Protein AF-A0A4Z2E949-F1 (afdb_monomer)

Sequence (104 aa):
MALGSKDFLRLSDEHDSDRSRPLNVLFCPVYIGAIVPLGAAEKDGRLRAGDELLCIDGVPVKGKSHKQVLELMTNAARNGQVMLTVRRKLTHSDPFRVSYFTKK

Secondary structure (DSSP, 8-state):
-----TTSEEEEE-----TTS-GGG-SPPEEEEEEPTTSHHHHH----TTPEEEEETTEE-TT--HHHHHHHHHHHHHTTEEEEEEE---SSS---EEEEEE--

Structure (mmCIF, N/CA/C/O backbone):
data_AF-A0A4Z2E949-F1
#
_entry.id   AF-A0A4Z2E949-F1
#
loop_
_atom_site.group_PDB
_atom_site.id
_atom_site.type_symbol
_atom_site.label_atom_id
_atom_site.label_alt_id
_atom_site.label_comp_id
_atom_site.label_asym_id
_atom_site.label_entity_id
_atom_site.label_seq_id
_atom_site.pdbx_PDB_ins_code
_atom_site.Cartn_x
_atom_site.Cartn_y
_atom_site.Cartn_z
_atom_site.occupancy
_atom_site.B_iso_or_equiv
_atom_site.auth_seq_id
_atom_site.auth_comp_id
_atom_site.auth_asym_id
_atom_site.auth_atom_id
_atom_site.pdbx_PDB_model_num
ATOM 1 N N . MET A 1 1 ? -5.057 12.838 -9.347 1.00 37.84 1 MET A N 1
ATOM 2 C CA . MET A 1 1 ? -3.963 11.851 -9.207 1.00 37.84 1 MET A CA 1
ATOM 3 C C . MET A 1 1 ? -3.084 12.282 -8.044 1.00 37.84 1 MET A C 1
ATOM 5 O O . MET A 1 1 ? -2.227 13.138 -8.220 1.00 37.84 1 MET A O 1
ATOM 9 N N . ALA A 1 2 ? -3.369 11.805 -6.834 1.00 33.41 2 ALA A N 1
ATOM 10 C CA . ALA A 1 2 ? -2.617 12.212 -5.652 1.00 33.41 2 ALA A CA 1
ATOM 11 C C . ALA A 1 2 ? -1.329 11.380 -5.540 1.00 33.41 2 ALA A C 1
ATOM 13 O O . ALA A 1 2 ? -1.346 10.157 -5.428 1.00 33.41 2 ALA A O 1
ATOM 14 N N . LEU A 1 3 ? -0.194 12.072 -5.640 1.00 39.19 3 LEU A N 1
ATOM 15 C CA . LEU A 1 3 ? 1.155 11.531 -5.506 1.00 39.19 3 LEU A CA 1
ATOM 16 C C . LEU A 1 3 ? 1.507 11.429 -4.018 1.00 39.19 3 LEU A C 1
ATOM 18 O O . LEU A 1 3 ? 2.213 12.277 -3.479 1.00 39.19 3 LEU A O 1
ATOM 22 N N . GLY A 1 4 ? 0.978 10.423 -3.332 1.00 40.62 4 GLY A N 1
ATOM 23 C CA . GLY A 1 4 ? 1.353 10.142 -1.951 1.00 40.62 4 GLY A CA 1
ATOM 24 C C . GLY A 1 4 ? 2.523 9.173 -1.857 1.00 40.62 4 GLY A C 1
ATOM 25 O O . GLY A 1 4 ? 2.393 8.033 -2.283 1.00 40.62 4 GLY A O 1
ATOM 26 N N . SER A 1 5 ? 3.647 9.659 -1.323 1.00 43.66 5 SER A N 1
ATOM 27 C CA . SER A 1 5 ? 4.873 8.936 -0.942 1.00 43.66 5 SER A CA 1
ATOM 28 C C . SER A 1 5 ? 5.291 7.768 -1.846 1.00 43.66 5 SER A C 1
ATOM 30 O O . SER A 1 5 ? 5.040 6.596 -1.565 1.00 43.66 5 SER A O 1
ATOM 32 N N . LYS A 1 6 ? 6.023 8.146 -2.909 1.00 49.81 6 LYS A N 1
ATOM 33 C CA . LYS A 1 6 ? 7.133 7.388 -3.520 1.00 49.81 6 LYS A CA 1
ATOM 34 C C . LYS A 1 6 ? 7.775 6.511 -2.442 1.00 49.81 6 LYS A C 1
ATOM 36 O O . LYS A 1 6 ? 8.241 7.046 -1.452 1.00 49.81 6 LYS A O 1
ATOM 41 N N . ASP A 1 7 ? 7.604 5.201 -2.480 1.00 58.88 7 ASP A N 1
ATOM 42 C CA . ASP A 1 7 ? 8.752 4.341 -2.772 1.00 58.88 7 ASP A CA 1
ATOM 43 C C . ASP A 1 7 ? 8.322 3.019 -3.437 1.00 58.88 7 ASP A C 1
ATOM 45 O O . ASP A 1 7 ? 9.150 2.383 -4.082 1.00 58.88 7 ASP A O 1
ATOM 49 N N . PHE A 1 8 ? 7.045 2.598 -3.347 1.00 64.44 8 PHE A N 1
ATOM 50 C CA . PHE A 1 8 ? 6.669 1.218 -3.720 1.00 64.44 8 PHE A CA 1
ATOM 51 C C . PHE A 1 8 ? 5.366 1.024 -4.516 1.00 64.44 8 PHE A C 1
ATOM 53 O O . PHE A 1 8 ? 5.319 0.111 -5.339 1.00 64.44 8 PHE A O 1
ATOM 60 N N . LEU A 1 9 ? 4.330 1.856 -4.344 1.00 67.12 9 LEU A N 1
ATOM 61 C CA . LEU A 1 9 ? 3.038 1.706 -5.041 1.00 67.12 9 LEU A CA 1
ATOM 62 C C . LEU A 1 9 ? 2.432 3.069 -5.400 1.00 67.12 9 LEU A C 1
ATOM 64 O O . LEU A 1 9 ? 2.603 4.039 -4.665 1.00 67.12 9 LEU A O 1
ATOM 68 N N . ARG A 1 10 ? 1.672 3.138 -6.498 1.00 69.75 10 ARG A N 1
ATOM 69 C CA . ARG A 1 10 ? 0.754 4.253 -6.785 1.00 69.75 10 ARG A CA 1
ATOM 70 C C . ARG A 1 10 ? -0.675 3.812 -6.513 1.00 69.75 10 ARG A C 1
ATOM 72 O O . ARG A 1 10 ? -1.084 2.786 -7.045 1.00 69.75 10 ARG A O 1
ATOM 79 N N . LEU A 1 11 ? -1.424 4.592 -5.734 1.00 76.19 11 LEU A N 1
ATOM 80 C CA . LEU A 1 11 ? -2.843 4.347 -5.467 1.00 76.19 11 LEU A CA 1
ATOM 81 C C . LEU A 1 11 ? -3.732 5.183 -6.397 1.00 76.19 11 LEU A C 1
ATOM 83 O O . LEU A 1 11 ? -3.349 6.264 -6.841 1.00 76.19 11 LEU A O 1
ATOM 87 N N . SER A 1 12 ? -4.909 4.669 -6.728 1.00 66.06 12 SER A N 1
ATOM 88 C CA . SER A 1 12 ? -5.921 5.326 -7.560 1.00 66.06 12 SER A CA 1
ATOM 89 C C . SER A 1 12 ? -7.291 5.154 -6.915 1.00 66.06 12 SER A C 1
ATOM 91 O O . SER A 1 12 ? -7.611 4.064 -6.451 1.00 66.06 12 SER A O 1
ATOM 93 N N . ASP A 1 13 ? -8.080 6.224 -6.871 1.00 65.31 13 ASP A N 1
ATOM 94 C CA . ASP A 1 13 ? -9.475 6.169 -6.428 1.00 65.31 13 ASP A CA 1
ATOM 95 C C . ASP A 1 13 ? -10.371 5.922 -7.647 1.00 65.31 13 ASP A C 1
ATOM 97 O O . ASP A 1 13 ? -10.221 6.611 -8.662 1.00 65.31 13 ASP A O 1
ATOM 101 N N . GLU A 1 14 ? -11.316 4.982 -7.560 1.00 60.22 14 GLU A N 1
ATOM 102 C CA . GLU A 1 14 ? -12.412 4.935 -8.533 1.00 60.22 14 GLU A CA 1
ATOM 103 C C . GLU A 1 14 ? -13.510 5.924 -8.138 1.00 60.22 14 GLU A C 1
ATOM 105 O O . GLU A 1 14 ? -13.965 5.964 -6.993 1.00 60.22 14 GLU A O 1
ATOM 110 N N . HIS A 1 15 ? -13.947 6.727 -9.109 1.00 53.69 15 HIS A N 1
ATOM 111 C CA . HIS A 1 15 ? -15.115 7.584 -8.956 1.00 53.69 15 HIS A CA 1
ATOM 112 C C . HIS A 1 15 ? -16.362 6.725 -9.190 1.00 53.69 15 HIS A C 1
ATOM 114 O O . HIS A 1 15 ? -16.809 6.553 -10.326 1.00 53.69 15 HIS A O 1
ATOM 120 N N . ASP A 1 16 ? -16.884 6.128 -8.118 1.00 53.44 16 ASP A N 1
ATOM 121 C CA . ASP A 1 16 ? -18.096 5.312 -8.170 1.00 53.44 16 ASP A CA 1
ATOM 122 C C . ASP A 1 16 ? -19.293 6.214 -8.526 1.00 53.44 16 ASP A C 1
ATOM 124 O O . ASP A 1 16 ? -19.840 6.939 -7.697 1.00 53.44 16 ASP A O 1
ATOM 128 N N . SER A 1 17 ? -19.630 6.243 -9.816 1.00 55.50 17 SER A N 1
ATOM 129 C CA . SER A 1 17 ? -20.750 7.020 -10.362 1.00 55.50 17 SER A CA 1
ATOM 130 C C . SER A 1 17 ? -22.082 6.267 -10.250 1.00 55.50 17 SER A C 1
ATOM 132 O O . SER A 1 17 ? -23.118 6.770 -10.692 1.00 55.50 17 SER A O 1
ATOM 134 N N . ASP A 1 18 ? -22.076 5.061 -9.673 1.00 59.25 18 ASP A N 1
ATOM 135 C CA . ASP A 1 18 ? -23.244 4.198 -9.584 1.00 59.25 18 ASP A CA 1
ATOM 136 C C . ASP A 1 18 ? -24.117 4.580 -8.377 1.00 59.25 18 ASP A C 1
ATOM 138 O O . ASP A 1 18 ? -24.023 4.031 -7.276 1.00 59.25 18 ASP A O 1
ATOM 142 N N . ARG A 1 19 ? -25.023 5.540 -8.607 1.00 59.84 19 ARG A N 1
ATOM 143 C CA . ARG A 1 19 ? -26.031 5.998 -7.631 1.00 59.84 19 ARG A CA 1
ATOM 144 C C . ARG A 1 19 ? -26.977 4.897 -7.136 1.00 59.84 19 ARG A C 1
ATOM 146 O O . ARG A 1 19 ? -27.741 5.161 -6.212 1.00 59.84 19 ARG A O 1
ATOM 153 N N . SER A 1 20 ? -26.967 3.703 -7.733 1.00 64.38 20 SER A N 1
ATOM 154 C CA . SER A 1 20 ? -27.799 2.583 -7.282 1.00 64.38 20 SER A CA 1
ATOM 155 C C . SER A 1 20 ? -27.228 1.854 -6.057 1.00 64.38 20 SER A C 1
ATOM 157 O O . SER A 1 20 ? -27.936 1.074 -5.416 1.00 64.38 20 SER A O 1
ATOM 159 N N . ARG A 1 21 ? -25.966 2.121 -5.684 1.00 61.25 21 ARG A N 1
ATOM 160 C CA . ARG A 1 21 ? -25.335 1.491 -4.521 1.00 61.25 21 ARG A CA 1
ATOM 161 C C . ARG A 1 21 ? -25.913 2.032 -3.212 1.00 61.25 21 ARG A C 1
ATOM 163 O O . ARG A 1 21 ? -26.059 3.244 -3.053 1.00 61.25 21 ARG A O 1
ATOM 170 N N . PRO A 1 22 ? -26.230 1.157 -2.243 1.00 60.78 22 PRO A N 1
ATOM 171 C CA . PRO A 1 22 ? -26.812 1.592 -0.982 1.00 60.78 22 PRO A CA 1
ATOM 172 C C . PRO A 1 22 ? -25.834 2.509 -0.226 1.00 60.78 22 PRO A C 1
ATOM 174 O O . PRO A 1 22 ? -24.619 2.334 -0.299 1.00 60.78 22 PRO A O 1
ATOM 177 N N . LEU A 1 23 ? -26.363 3.503 0.503 1.00 57.78 23 LEU A N 1
ATOM 178 C CA . LEU A 1 23 ? -25.596 4.585 1.158 1.00 57.78 23 LEU A CA 1
ATOM 179 C C . LEU A 1 23 ? -24.456 4.083 2.073 1.00 57.78 23 LEU A C 1
ATOM 181 O O . LEU A 1 23 ? -23.467 4.777 2.292 1.00 57.78 23 LEU A O 1
ATOM 185 N N . ASN A 1 24 ? -24.562 2.852 2.575 1.00 52.97 24 ASN A N 1
ATOM 186 C CA . ASN A 1 24 ? -23.545 2.160 3.373 1.00 52.97 24 ASN A CA 1
ATOM 187 C C . ASN A 1 24 ? -22.341 1.622 2.555 1.00 52.97 24 ASN A C 1
ATOM 189 O O . ASN A 1 24 ? -21.398 1.066 3.133 1.00 52.97 24 ASN A O 1
ATOM 193 N N . VAL A 1 25 ? -22.353 1.784 1.228 1.00 55.44 25 VAL A N 1
ATOM 194 C CA . VAL A 1 25 ? -21.317 1.349 0.271 1.00 55.44 25 VAL A CA 1
ATOM 195 C C . VAL A 1 25 ? -20.651 2.538 -0.446 1.00 55.44 25 VAL A C 1
ATOM 197 O O . VAL A 1 25 ? -19.724 2.324 -1.213 1.00 55.44 25 VAL A O 1
ATOM 200 N N . LEU A 1 26 ? -21.009 3.791 -0.130 1.00 59.09 26 LEU A N 1
ATOM 201 C CA . LEU A 1 26 ? -20.474 5.023 -0.756 1.00 59.09 26 LEU A CA 1
ATOM 202 C C . LEU A 1 26 ? -18.963 5.281 -0.585 1.00 59.09 26 LEU A C 1
ATOM 204 O O . LEU A 1 26 ? -18.459 6.338 -0.960 1.00 59.09 26 LEU A O 1
ATOM 208 N N . PHE A 1 27 ? -18.220 4.358 0.013 1.00 67.56 27 PHE A N 1
ATOM 209 C CA . PHE A 1 27 ? -16.783 4.519 0.150 1.00 67.56 27 PHE A CA 1
ATOM 210 C C . PHE A 1 27 ? -16.112 4.176 -1.172 1.00 67.56 27 PHE A C 1
ATOM 212 O O . PHE A 1 27 ? -16.149 3.019 -1.593 1.00 67.56 27 PHE A O 1
ATOM 219 N N . CYS A 1 28 ? -15.482 5.174 -1.793 1.00 69.94 28 CYS A N 1
ATOM 220 C CA . CYS A 1 28 ? -14.704 4.977 -3.007 1.00 69.94 28 CYS A CA 1
ATOM 221 C C . CYS A 1 28 ? -13.624 3.913 -2.750 1.00 69.94 28 CYS A C 1
ATOM 223 O O . CYS A 1 28 ? -12.803 4.086 -1.841 1.00 69.94 28 CYS A O 1
ATOM 225 N N . PRO A 1 29 ? -13.633 2.795 -3.492 1.00 79.06 29 PRO A N 1
ATOM 226 C CA . PRO A 1 29 ? -12.590 1.795 -3.375 1.00 79.06 29 PRO A CA 1
ATOM 227 C C . PRO A 1 29 ? -11.244 2.371 -3.825 1.00 79.06 29 PRO A C 1
ATOM 229 O O . PRO A 1 29 ? -11.161 3.173 -4.759 1.00 79.06 29 PRO A O 1
ATOM 232 N N . VAL A 1 30 ? -10.185 1.942 -3.139 1.00 84.38 30 VAL A N 1
ATOM 233 C CA . VAL A 1 30 ? -8.807 2.336 -3.432 1.00 84.38 30 VAL A CA 1
ATOM 234 C C . VAL A 1 30 ? -8.129 1.191 -4.165 1.00 84.38 30 VAL A C 1
ATOM 236 O O . VAL A 1 30 ? -8.144 0.056 -3.695 1.00 84.38 30 VAL A O 1
ATOM 239 N N . TYR A 1 31 ? -7.498 1.486 -5.293 1.00 85.12 31 TYR A N 1
ATOM 240 C CA . TYR A 1 31 ? -6.819 0.505 -6.132 1.00 85.12 31 TYR A CA 1
ATOM 241 C C . TYR A 1 31 ? -5.327 0.778 -6.225 1.00 85.12 31 TYR A C 1
ATOM 243 O O . TYR A 1 31 ? -4.876 1.921 -6.152 1.00 85.12 31 TYR A O 1
ATOM 251 N N . ILE A 1 32 ? -4.553 -0.275 -6.460 1.00 85.81 32 ILE A N 1
ATOM 252 C CA . ILE A 1 32 ? -3.171 -0.158 -6.908 1.00 85.81 32 ILE A CA 1
ATOM 253 C C . ILE A 1 32 ? -3.195 0.256 -8.381 1.00 85.81 32 ILE A C 1
ATOM 255 O O . ILE A 1 32 ? -3.526 -0.537 -9.254 1.00 85.81 32 ILE A O 1
ATOM 259 N N . GLY A 1 33 ? -2.832 1.500 -8.672 1.00 82.50 33 GLY A N 1
ATOM 260 C CA . GLY A 1 33 ? -2.701 2.008 -10.036 1.00 82.50 33 GLY A CA 1
ATOM 261 C C . GLY A 1 33 ? -1.422 1.532 -10.726 1.00 82.50 33 GLY A C 1
ATOM 262 O O . GLY A 1 33 ? -1.442 1.217 -11.911 1.00 82.50 33 GLY A O 1
ATOM 263 N N . ALA A 1 34 ? -0.302 1.453 -9.999 1.00 80.19 34 ALA A N 1
ATOM 264 C CA . ALA A 1 34 ? 0.964 0.957 -10.543 1.00 80.19 34 ALA A CA 1
ATOM 265 C C . ALA A 1 34 ? 1.904 0.423 -9.455 1.00 80.19 34 ALA A C 1
ATOM 267 O O . ALA A 1 34 ? 1.892 0.906 -8.319 1.00 80.19 34 ALA A O 1
ATOM 268 N N . ILE A 1 35 ? 2.762 -0.522 -9.843 1.00 84.06 35 ILE A N 1
ATOM 269 C CA . ILE A 1 35 ? 3.910 -0.969 -9.048 1.00 84.06 35 ILE A CA 1
ATOM 270 C C . ILE A 1 35 ? 5.115 -0.088 -9.392 1.00 84.06 35 ILE A C 1
ATOM 272 O O . ILE A 1 35 ? 5.335 0.233 -10.560 1.00 84.06 35 ILE A O 1
ATOM 276 N N . VAL A 1 36 ? 5.874 0.344 -8.382 1.00 83.25 36 VAL A N 1
ATOM 277 C CA . VAL A 1 36 ? 7.085 1.149 -8.597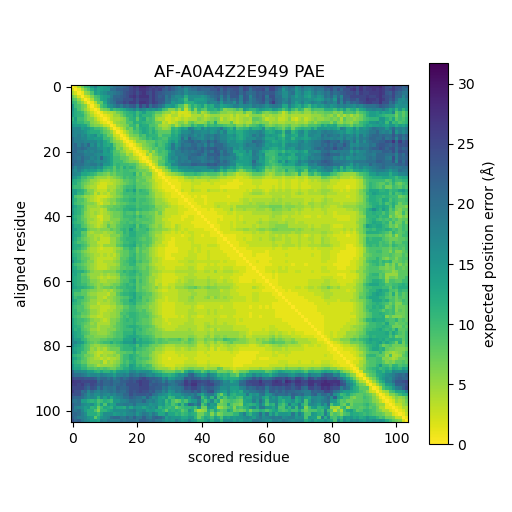 1.00 83.25 36 VAL A CA 1
ATOM 278 C C . VAL A 1 36 ? 8.258 0.236 -8.991 1.00 83.25 36 VAL A C 1
ATOM 280 O O . VAL A 1 36 ? 8.539 -0.709 -8.246 1.00 83.25 36 VAL A O 1
ATOM 283 N N . PRO A 1 37 ? 8.971 0.528 -10.098 1.00 80.44 37 PRO A N 1
ATOM 284 C CA . PRO A 1 37 ? 10.145 -0.237 -10.510 1.00 80.44 37 PRO A CA 1
ATOM 285 C C . PRO A 1 37 ? 11.245 -0.238 -9.452 1.00 80.44 37 PRO A C 1
ATOM 287 O O . PRO A 1 37 ? 11.496 0.778 -8.802 1.00 80.44 37 PRO A O 1
ATOM 290 N N . LEU A 1 38 ? 11.916 -1.376 -9.295 1.00 83.00 38 LEU A N 1
ATOM 291 C CA . LEU A 1 38 ? 12.959 -1.661 -8.303 1.00 83.00 38 LEU A CA 1
ATOM 292 C C . LEU A 1 38 ? 12.501 -1.514 -6.839 1.00 83.00 38 LEU A C 1
ATOM 294 O O . LEU A 1 38 ? 13.315 -1.592 -5.905 1.00 83.00 38 LEU A O 1
ATOM 298 N N . GLY A 1 39 ? 11.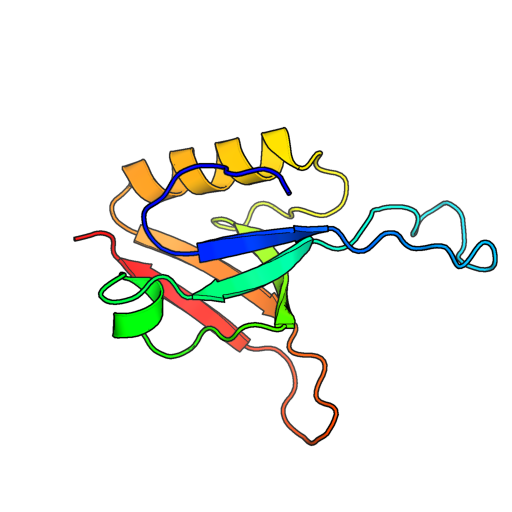194 -1.353 -6.630 1.00 80.12 39 GLY A N 1
ATOM 299 C CA . GLY A 1 39 ? 10.560 -1.219 -5.332 1.00 80.12 39 GLY A CA 1
ATOM 300 C C . GLY A 1 39 ? 10.373 -2.551 -4.593 1.00 80.12 39 GLY A C 1
ATOM 301 O O . GLY A 1 39 ? 10.396 -3.625 -5.180 1.00 80.12 39 GLY A O 1
ATOM 302 N N . ALA A 1 40 ? 10.142 -2.489 -3.283 1.00 81.94 40 ALA A N 1
ATOM 303 C CA . ALA A 1 40 ? 9.751 -3.585 -2.402 1.00 81.94 40 ALA A CA 1
ATOM 304 C C . ALA A 1 40 ? 8.561 -4.392 -2.934 1.00 81.94 40 ALA A C 1
ATOM 306 O O . ALA A 1 40 ? 8.608 -5.615 -2.924 1.00 81.94 40 ALA A O 1
ATOM 307 N N . ALA A 1 41 ? 7.522 -3.719 -3.439 1.00 84.00 41 ALA A N 1
ATOM 308 C CA . ALA A 1 41 ? 6.356 -4.393 -4.005 1.00 84.00 41 ALA A CA 1
ATOM 309 C C . ALA A 1 41 ? 6.682 -5.154 -5.304 1.00 84.00 41 ALA A C 1
ATOM 311 O O . ALA A 1 41 ? 6.160 -6.245 -5.511 1.00 84.00 41 ALA A O 1
ATOM 312 N N . GLU A 1 42 ? 7.564 -4.613 -6.156 1.00 84.81 42 GLU A N 1
ATOM 313 C CA . GLU A 1 42 ? 8.040 -5.310 -7.361 1.00 84.81 42 GLU A CA 1
ATOM 314 C C . GLU A 1 42 ? 8.919 -6.511 -6.995 1.00 84.81 42 GLU A C 1
ATOM 316 O O . GLU A 1 42 ? 8.722 -7.599 -7.525 1.00 84.81 42 GLU A O 1
ATOM 321 N N . LYS A 1 43 ? 9.841 -6.330 -6.040 1.00 84.50 43 LYS A N 1
ATOM 322 C CA . LYS A 1 43 ? 10.721 -7.391 -5.526 1.00 84.50 43 LYS A CA 1
ATOM 323 C C . LYS A 1 43 ? 9.946 -8.539 -4.879 1.00 84.50 43 LYS A C 1
ATOM 325 O O . LYS A 1 43 ? 10.364 -9.684 -5.001 1.00 84.50 43 LYS A O 1
ATOM 330 N N . ASP A 1 44 ? 8.844 -8.238 -4.194 1.00 85.69 44 ASP A N 1
ATOM 331 C CA . ASP A 1 44 ? 7.936 -9.249 -3.643 1.00 85.69 44 ASP A CA 1
ATOM 332 C C . ASP A 1 44 ? 7.090 -9.930 -4.738 1.00 85.69 44 ASP A C 1
ATOM 334 O O . ASP A 1 44 ? 6.782 -11.116 -4.648 1.00 85.69 44 ASP A O 1
ATOM 338 N N . GLY A 1 45 ? 6.715 -9.194 -5.790 1.00 85.00 45 GLY A N 1
ATOM 339 C CA . GLY A 1 45 ? 6.097 -9.730 -7.009 1.00 85.00 45 GLY A CA 1
ATOM 340 C C . GLY A 1 45 ? 4.645 -10.212 -6.874 1.00 85.00 45 GLY A C 1
ATOM 341 O O . GLY A 1 45 ? 4.039 -10.634 -7.862 1.00 85.00 45 GLY A O 1
ATOM 342 N N . ARG A 1 46 ? 4.045 -10.163 -5.676 1.00 86.75 46 ARG A N 1
ATOM 343 C CA . ARG A 1 46 ? 2.667 -10.642 -5.449 1.00 86.75 46 ARG A CA 1
ATOM 344 C C . ARG A 1 46 ? 1.598 -9.618 -5.820 1.00 86.75 46 ARG A C 1
ATOM 346 O O . ARG A 1 46 ? 0.510 -10.004 -6.268 1.00 86.75 46 ARG A O 1
ATOM 353 N N . LEU A 1 47 ? 1.902 -8.334 -5.634 1.00 87.50 47 LEU A N 1
ATOM 354 C CA . LEU A 1 47 ? 1.003 -7.218 -5.926 1.00 87.50 47 LEU A CA 1
ATOM 355 C C . LEU A 1 47 ? 0.968 -6.892 -7.415 1.00 87.50 47 LEU A C 1
ATOM 357 O O . LEU A 1 47 ? 1.977 -6.990 -8.112 1.00 87.50 47 LEU A O 1
ATOM 361 N N . ARG A 1 48 ? -0.202 -6.478 -7.899 1.00 85.69 48 ARG A N 1
ATOM 362 C CA . ARG A 1 48 ? -0.410 -6.084 -9.294 1.00 85.69 48 ARG A CA 1
ATOM 363 C C . ARG A 1 48 ? -1.223 -4.800 -9.379 1.00 85.69 48 ARG A C 1
ATOM 365 O O . ARG A 1 48 ? -2.025 -4.496 -8.499 1.00 85.69 48 ARG A O 1
ATOM 372 N N . ALA A 1 49 ? -1.031 -4.063 -10.470 1.00 84.12 49 ALA A N 1
ATOM 373 C CA . ALA A 1 49 ? -1.955 -2.996 -10.828 1.00 84.12 49 ALA A CA 1
ATOM 374 C C . ALA A 1 49 ? -3.374 -3.572 -11.008 1.00 84.12 49 ALA A C 1
ATOM 376 O O . ALA A 1 49 ? -3.536 -4.673 -11.534 1.00 84.12 49 ALA A O 1
ATOM 377 N N . GLY A 1 50 ? -4.382 -2.840 -10.541 1.00 83.56 50 GLY A N 1
ATOM 378 C CA . GLY A 1 50 ? -5.782 -3.264 -10.499 1.00 83.56 50 GLY A CA 1
ATOM 379 C C . GLY A 1 50 ? -6.188 -4.030 -9.235 1.00 83.56 50 GLY A C 1
ATOM 380 O O . GLY A 1 50 ? -7.377 -4.269 -9.036 1.00 83.56 50 GLY A O 1
ATOM 381 N N . ASP A 1 51 ? -5.248 -4.388 -8.354 1.00 87.44 51 ASP A N 1
ATOM 382 C CA . ASP A 1 51 ? -5.595 -4.952 -7.047 1.00 87.44 51 ASP A CA 1
ATOM 383 C C . ASP A 1 51 ? -6.303 -3.893 -6.186 1.00 87.44 51 ASP A C 1
ATOM 385 O O . ASP A 1 51 ? -5.844 -2.757 -6.062 1.00 87.44 51 ASP A O 1
ATOM 389 N N . GLU A 1 52 ? -7.424 -4.266 -5.573 1.00 87.88 52 GLU A N 1
ATOM 390 C CA . GLU A 1 52 ? -8.155 -3.413 -4.640 1.00 87.88 52 GLU A CA 1
ATOM 391 C C . GLU A 1 52 ? -7.515 -3.487 -3.260 1.00 87.88 52 GLU A C 1
ATOM 393 O O . GLU A 1 52 ? -7.377 -4.569 -2.690 1.00 87.88 52 GLU A O 1
ATOM 398 N N . LEU A 1 53 ? -7.157 -2.342 -2.699 1.00 88.50 53 LEU A N 1
ATOM 399 C CA . LEU A 1 53 ? -6.609 -2.239 -1.362 1.00 88.50 53 LEU A CA 1
ATOM 400 C C . LEU A 1 53 ? -7.733 -2.320 -0.324 1.00 88.50 53 LEU A C 1
ATOM 402 O O . LEU A 1 53 ? -8.656 -1.510 -0.332 1.00 88.50 53 LEU A O 1
ATOM 406 N N . LEU A 1 54 ? -7.636 -3.286 0.591 1.00 90.44 54 LEU A N 1
ATOM 407 C CA . LEU A 1 54 ? -8.609 -3.488 1.668 1.00 90.44 54 LEU A CA 1
ATOM 408 C C . LEU A 1 54 ? -8.067 -3.036 3.026 1.00 90.44 54 LEU A C 1
ATOM 410 O O . LEU A 1 54 ? -8.779 -2.356 3.767 1.00 90.44 54 LEU A O 1
ATOM 414 N N . CYS A 1 55 ? -6.816 -3.388 3.343 1.00 91.19 55 CYS A N 1
ATOM 415 C CA . CYS A 1 55 ? -6.175 -3.043 4.614 1.00 91.19 55 CYS A CA 1
ATOM 416 C C . CYS A 1 55 ? -4.687 -2.707 4.449 1.00 91.19 55 CYS A C 1
ATOM 418 O O . CYS A 1 55 ? -4.022 -3.271 3.578 1.00 91.19 55 CYS A O 1
ATOM 420 N N . ILE A 1 56 ? -4.173 -1.863 5.348 1.00 90.56 56 ILE A N 1
ATOM 421 C CA . ILE A 1 56 ? -2.746 -1.560 5.547 1.00 90.56 56 ILE A CA 1
ATOM 422 C C . ILE A 1 56 ? -2.402 -1.894 7.001 1.00 90.56 56 ILE A C 1
ATOM 424 O O . ILE A 1 56 ? -3.026 -1.342 7.903 1.00 90.56 56 ILE A O 1
ATOM 428 N N . ASP A 1 57 ? -1.460 -2.807 7.238 1.00 89.25 57 ASP A N 1
ATOM 429 C CA . ASP A 1 57 ? -1.073 -3.291 8.576 1.00 89.25 57 ASP A CA 1
ATOM 430 C C . ASP A 1 57 ? -2.280 -3.698 9.443 1.00 89.25 57 ASP A C 1
ATOM 432 O O . ASP A 1 57 ? -2.368 -3.414 10.634 1.00 89.25 57 ASP A O 1
ATOM 436 N N . GLY A 1 58 ? -3.268 -4.345 8.817 1.00 89.75 58 GLY A N 1
ATOM 437 C CA . GLY A 1 58 ? -4.507 -4.768 9.477 1.00 89.75 58 GLY A CA 1
ATOM 438 C C . GLY A 1 58 ? -5.549 -3.659 9.672 1.00 89.75 58 GLY A C 1
ATOM 439 O O . GLY A 1 58 ? -6.691 -3.965 10.008 1.00 89.75 58 GLY A O 1
ATOM 440 N N . VAL A 1 59 ? -5.220 -2.393 9.394 1.00 91.81 59 VAL A N 1
ATOM 441 C CA . VAL A 1 59 ? -6.171 -1.274 9.443 1.00 91.81 59 VAL A CA 1
ATOM 442 C C . VAL A 1 59 ? -6.968 -1.213 8.135 1.00 91.81 59 VAL A C 1
ATOM 444 O O . VAL A 1 59 ? -6.364 -1.048 7.071 1.00 91.81 59 VAL A O 1
ATOM 447 N N . PRO A 1 60 ? -8.311 -1.310 8.169 1.00 90.38 60 PRO A N 1
ATOM 448 C CA . PRO A 1 60 ? -9.127 -1.227 6.964 1.00 90.38 60 PRO A CA 1
ATOM 449 C C . PRO A 1 60 ? -9.072 0.177 6.351 1.00 90.38 60 PRO A C 1
ATOM 451 O O . PRO A 1 60 ? -9.2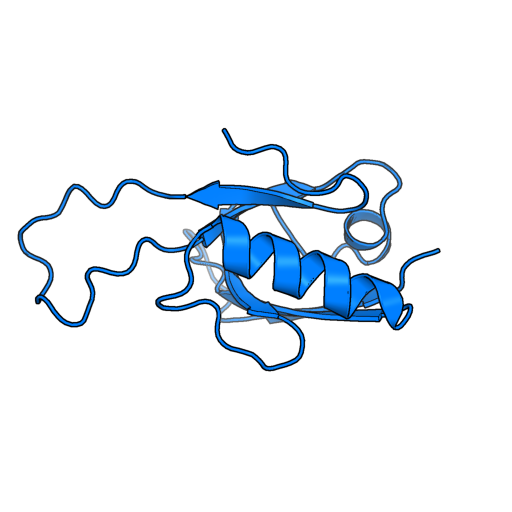07 1.185 7.050 1.00 90.38 60 PRO A O 1
ATOM 454 N N . VAL A 1 61 ? -8.926 0.241 5.024 1.00 87.69 61 VAL A N 1
ATOM 455 C CA . VAL A 1 61 ? -8.921 1.509 4.270 1.00 87.69 61 VAL A CA 1
ATOM 456 C C . VAL A 1 61 ? -10.327 1.977 3.893 1.00 87.69 61 VAL A C 1
ATOM 458 O O . VAL A 1 61 ? -10.518 3.125 3.500 1.00 87.69 61 VAL A O 1
ATOM 461 N N . LYS A 1 62 ? -11.336 1.109 4.045 1.00 85.81 62 LYS A N 1
ATOM 462 C CA . LYS A 1 62 ? -12.742 1.450 3.807 1.00 85.81 62 LYS A CA 1
ATOM 463 C C . LYS A 1 62 ? -13.152 2.638 4.685 1.00 85.81 62 LYS A C 1
ATOM 465 O O . LYS A 1 62 ? -13.004 2.599 5.904 1.00 85.81 62 LYS A O 1
ATOM 470 N N . GLY A 1 63 ? -13.677 3.686 4.054 1.00 82.81 63 GLY A N 1
ATOM 471 C CA . GLY A 1 63 ? -14.095 4.916 4.733 1.00 82.81 63 GLY A CA 1
ATOM 472 C C . GLY A 1 63 ? -12.969 5.837 5.180 1.00 82.81 63 GLY A C 1
ATOM 473 O O . GLY A 1 63 ?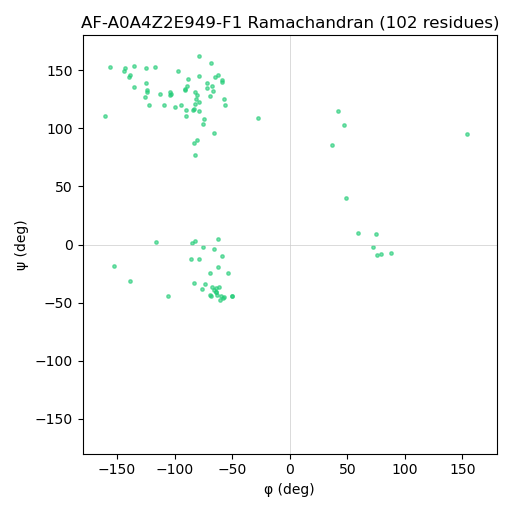 -13.234 6.823 5.865 1.00 82.81 63 GLY A O 1
ATOM 474 N N . LYS A 1 64 ? -11.728 5.558 4.776 1.00 84.94 64 LYS A N 1
ATOM 475 C CA . LYS A 1 64 ? -10.614 6.492 4.921 1.00 84.94 64 LYS A CA 1
ATOM 476 C C . LYS A 1 64 ? -10.544 7.399 3.700 1.00 84.94 64 LYS A C 1
ATOM 478 O O . LYS A 1 64 ? -10.778 6.964 2.576 1.00 84.94 64 LYS A O 1
ATOM 483 N N . SER A 1 65 ? -10.202 8.664 3.919 1.00 82.69 65 SER A N 1
ATOM 484 C CA . SER A 1 65 ? -9.868 9.557 2.811 1.00 82.69 65 SER A CA 1
ATOM 485 C C . SER A 1 65 ? -8.552 9.124 2.169 1.00 82.69 65 SER A C 1
ATOM 487 O O . SER A 1 65 ? -7.694 8.536 2.830 1.00 82.69 65 SER A O 1
ATOM 489 N N . HIS A 1 66 ? -8.345 9.484 0.905 1.00 77.69 66 HIS A N 1
ATOM 490 C CA . HIS A 1 66 ? -7.092 9.200 0.207 1.00 77.69 66 HIS A CA 1
ATOM 491 C C . HIS A 1 66 ? -5.861 9.637 1.021 1.00 77.69 66 HIS A C 1
ATOM 493 O O . HIS A 1 66 ? -4.913 8.877 1.196 1.00 77.69 66 HIS A O 1
ATOM 499 N N . LYS A 1 67 ? -5.910 10.839 1.616 1.00 80.94 67 LYS A N 1
ATOM 500 C CA . LYS A 1 67 ? -4.849 11.352 2.495 1.00 80.94 67 LYS A CA 1
ATOM 501 C C . LYS A 1 67 ? -4.585 10.426 3.690 1.00 80.94 67 LYS A C 1
ATOM 503 O O . LYS A 1 67 ? -3.430 10.121 3.964 1.00 80.94 67 LYS A O 1
ATOM 508 N N . GLN A 1 68 ? -5.631 9.948 4.364 1.00 86.19 68 GLN A N 1
ATOM 509 C CA . GLN A 1 68 ? -5.491 9.024 5.495 1.00 86.19 68 GLN A CA 1
ATOM 510 C C . GLN A 1 68 ? -4.878 7.684 5.070 1.00 86.19 68 GLN A C 1
ATOM 512 O O . GLN A 1 68 ? -4.063 7.123 5.795 1.00 86.19 68 GLN A O 1
ATOM 517 N N . VAL A 1 69 ? -5.229 7.172 3.888 1.00 85.12 69 VAL A N 1
ATOM 518 C CA . VAL A 1 69 ? -4.636 5.939 3.344 1.00 85.12 69 VAL A CA 1
ATOM 519 C C . VAL A 1 69 ? -3.138 6.118 3.079 1.00 85.12 69 VAL A C 1
ATOM 521 O O . VAL A 1 69 ? -2.340 5.241 3.409 1.00 85.12 69 VAL A O 1
ATOM 524 N N . LEU A 1 70 ? -2.734 7.275 2.550 1.00 82.94 70 LEU A N 1
ATOM 525 C CA . LEU A 1 70 ? -1.323 7.610 2.344 1.00 82.94 70 LEU A CA 1
ATOM 526 C C . LEU A 1 70 ? -0.550 7.749 3.660 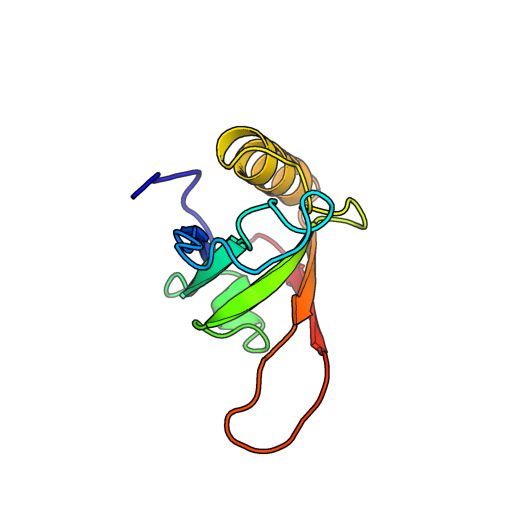1.00 82.94 70 LEU A C 1
ATOM 528 O O . LEU A 1 70 ? 0.595 7.302 3.750 1.00 82.94 70 LEU A O 1
ATOM 532 N N . GLU A 1 71 ? -1.167 8.343 4.682 1.00 85.88 71 GLU A N 1
ATOM 533 C CA . GLU A 1 71 ? -0.595 8.431 6.028 1.00 85.88 71 GLU A CA 1
ATOM 534 C C . GLU A 1 71 ? -0.402 7.037 6.639 1.00 85.88 71 GLU A C 1
ATOM 536 O O . GLU A 1 71 ? 0.676 6.754 7.159 1.00 85.88 71 GLU A O 1
ATOM 541 N N . LEU A 1 72 ? -1.388 6.140 6.502 1.00 87.69 72 LEU A N 1
ATOM 542 C CA . LEU A 1 72 ? -1.287 4.746 6.953 1.00 87.69 72 LEU A CA 1
ATOM 543 C C . LEU A 1 72 ? -0.149 3.999 6.250 1.00 87.69 72 LEU A C 1
ATOM 545 O O . LEU A 1 72 ? 0.670 3.376 6.917 1.00 87.69 72 LEU A O 1
ATOM 549 N N . MET A 1 73 ? -0.053 4.107 4.922 1.00 83.88 73 MET A N 1
ATOM 550 C CA . MET A 1 73 ? 1.037 3.512 4.135 1.00 83.88 73 MET A CA 1
ATOM 551 C C . MET A 1 73 ? 2.408 4.050 4.550 1.00 83.88 73 MET A C 1
ATOM 553 O O . MET A 1 73 ? 3.356 3.285 4.719 1.00 83.88 73 MET A O 1
ATOM 557 N N . THR A 1 74 ? 2.513 5.365 4.749 1.00 83.19 74 THR A N 1
ATOM 558 C CA . THR A 1 74 ? 3.758 6.008 5.187 1.00 83.19 74 THR A CA 1
ATOM 559 C C . THR A 1 74 ? 4.150 5.541 6.586 1.00 83.19 74 THR A C 1
ATOM 561 O O . THR A 1 74 ? 5.325 5.287 6.837 1.00 83.19 74 THR A O 1
ATOM 564 N N . ASN A 1 75 ? 3.181 5.411 7.495 1.00 85.25 75 ASN A N 1
ATOM 565 C CA . ASN A 1 75 ? 3.434 4.954 8.854 1.00 85.25 75 ASN A CA 1
ATOM 566 C C . ASN A 1 75 ? 3.834 3.473 8.897 1.00 85.25 75 ASN A C 1
ATOM 568 O O . ASN A 1 75 ? 4.809 3.143 9.561 1.00 85.25 75 ASN A O 1
ATOM 572 N N . ALA A 1 76 ? 3.156 2.615 8.133 1.00 82.75 76 ALA A N 1
ATOM 573 C CA . ALA A 1 76 ? 3.522 1.208 7.970 1.00 82.75 76 ALA A CA 1
ATOM 574 C C . ALA A 1 76 ? 4.963 1.068 7.456 1.00 82.75 76 ALA A C 1
ATOM 576 O O . ALA A 1 76 ? 5.783 0.347 8.020 1.00 82.75 76 ALA A O 1
ATOM 577 N N . ALA A 1 77 ? 5.332 1.863 6.446 1.00 77.88 77 ALA A N 1
ATOM 578 C CA . ALA A 1 77 ? 6.671 1.835 5.866 1.00 77.88 77 ALA A CA 1
ATOM 579 C C . ALA A 1 77 ? 7.795 2.221 6.851 1.00 77.88 77 ALA A C 1
ATOM 581 O O . ALA A 1 77 ? 8.950 1.867 6.604 1.00 77.88 77 ALA A O 1
ATOM 582 N N . ARG A 1 78 ? 7.494 2.912 7.965 1.00 80.88 78 ARG A N 1
ATOM 583 C CA . ARG A 1 78 ? 8.483 3.2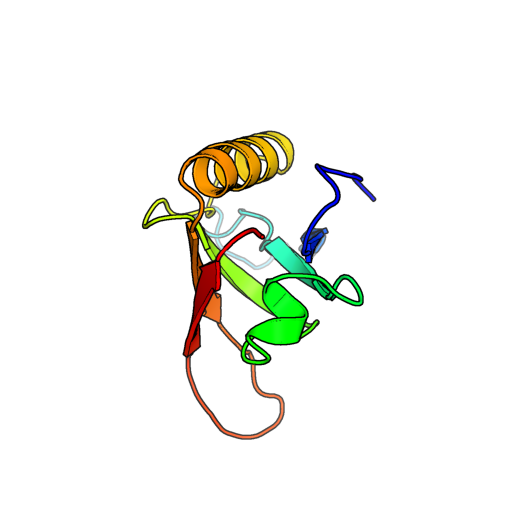18 9.019 1.00 80.88 78 ARG A CA 1
ATOM 584 C C . ARG A 1 78 ? 8.929 1.980 9.789 1.00 80.88 78 ARG A C 1
ATOM 586 O O . ARG A 1 78 ? 10.040 1.973 10.304 1.00 80.88 78 ARG A O 1
ATOM 593 N N . ASN A 1 79 ? 8.103 0.937 9.825 1.00 75.00 79 ASN A N 1
ATOM 594 C CA . ASN A 1 79 ? 8.396 -0.304 10.540 1.00 75.00 79 ASN A CA 1
ATOM 595 C C . ASN A 1 79 ? 9.284 -1.264 9.725 1.00 75.00 79 ASN A C 1
ATOM 597 O O . ASN A 1 79 ? 9.537 -2.384 10.155 1.00 75.00 79 ASN A O 1
ATOM 601 N N . GLY A 1 80 ? 9.734 -0.862 8.528 1.00 76.62 80 GLY A N 1
ATOM 602 C CA . GLY A 1 80 ? 10.556 -1.692 7.640 1.00 76.62 80 GLY A CA 1
ATOM 603 C C . GLY A 1 80 ? 9.779 -2.788 6.900 1.00 76.62 80 GLY A C 1
ATOM 604 O O . GLY A 1 80 ? 10.299 -3.382 5.958 1.00 76.62 80 GLY A O 1
ATOM 605 N N . GLN A 1 81 ? 8.515 -3.017 7.252 1.00 79.12 81 GLN A N 1
ATOM 606 C CA . GLN A 1 81 ? 7.609 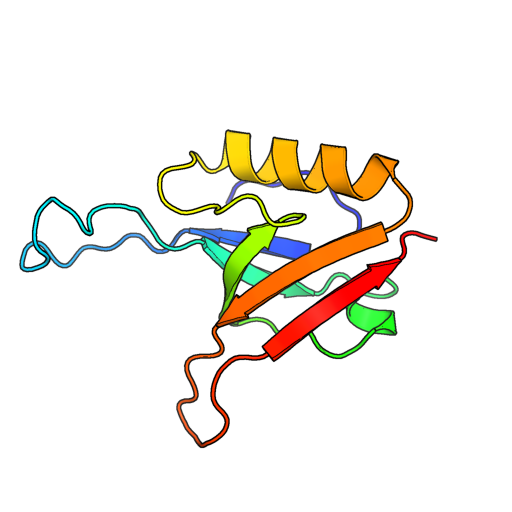-3.941 6.584 1.00 79.12 81 GLN A CA 1
ATOM 607 C C . GLN A 1 81 ? 6.218 -3.325 6.484 1.00 79.12 81 GLN A C 1
ATOM 609 O O . GLN A 1 81 ? 5.781 -2.630 7.392 1.00 79.12 81 GLN A O 1
ATOM 614 N N . VAL A 1 82 ? 5.529 -3.608 5.384 1.00 84.00 82 VAL A N 1
ATOM 615 C CA . VAL A 1 82 ? 4.132 -3.241 5.170 1.00 84.00 82 VAL A CA 1
ATOM 616 C C . VAL A 1 82 ? 3.356 -4.503 4.817 1.00 84.00 82 VAL A C 1
ATOM 618 O O . VAL A 1 82 ? 3.721 -5.247 3.899 1.00 84.00 82 VAL A O 1
ATOM 621 N N . MET A 1 83 ? 2.272 -4.749 5.544 1.00 87.62 83 MET A N 1
ATOM 622 C CA . MET A 1 83 ? 1.312 -5.802 5.241 1.00 87.62 83 MET A CA 1
ATOM 623 C C . MET A 1 83 ? 0.110 -5.197 4.522 1.00 87.62 83 MET A C 1
ATOM 625 O O . MET A 1 83 ? -0.610 -4.380 5.093 1.00 87.62 83 MET A O 1
ATOM 629 N N . LEU A 1 84 ? -0.148 -5.627 3.286 1.00 89.88 84 LEU A N 1
ATOM 630 C CA . LEU A 1 84 ? -1.336 -5.217 2.544 1.00 89.88 84 LEU A CA 1
ATOM 631 C C . LEU A 1 84 ? -2.287 -6.390 2.338 1.00 89.88 84 LEU A C 1
ATOM 633 O O . LEU A 1 84 ? -1.927 -7.444 1.807 1.00 89.88 84 LEU A O 1
ATOM 637 N N . THR A 1 85 ? -3.547 -6.159 2.682 1.00 91.44 85 THR A N 1
ATOM 638 C CA . THR A 1 85 ? -4.643 -7.049 2.301 1.00 91.44 85 THR A CA 1
ATOM 639 C C . THR A 1 85 ? -5.257 -6.502 1.028 1.00 91.44 85 THR A C 1
ATOM 641 O O . THR A 1 85 ? -5.744 -5.368 1.031 1.00 91.44 85 THR A O 1
ATOM 644 N N . VAL A 1 86 ? -5.249 -7.292 -0.049 1.00 90.56 86 VAL A N 1
ATOM 645 C CA . VAL A 1 86 ? -5.822 -6.877 -1.331 1.00 90.56 86 VAL A CA 1
ATOM 646 C C . VAL A 1 86 ? -6.874 -7.856 -1.848 1.00 90.56 86 VAL A C 1
ATOM 648 O O . VAL A 1 86 ? -6.839 -9.061 -1.585 1.00 90.56 86 VAL A O 1
ATOM 651 N N . ARG A 1 87 ? -7.827 -7.333 -2.619 1.00 87.75 87 ARG A N 1
ATOM 652 C CA . ARG A 1 87 ? -8.770 -8.119 -3.415 1.00 87.75 87 ARG A CA 1
ATOM 653 C C . ARG A 1 87 ? -8.423 -7.968 -4.886 1.00 87.75 87 ARG A C 1
ATOM 655 O O . ARG A 1 87 ? -8.515 -6.885 -5.451 1.00 87.75 87 ARG A O 1
ATOM 662 N N . ARG A 1 88 ? -8.121 -9.089 -5.532 1.00 84.88 88 ARG A N 1
ATOM 663 C CA . ARG A 1 88 ? -8.026 -9.166 -6.987 1.00 84.88 88 ARG A CA 1
ATOM 664 C C . ARG A 1 88 ? -9.398 -9.540 -7.536 1.00 84.88 88 ARG A C 1
ATOM 666 O O . ARG A 1 88 ? -9.864 -10.655 -7.309 1.00 84.88 88 ARG A O 1
ATOM 673 N N . LYS A 1 89 ? -10.073 -8.608 -8.215 1.00 68.19 89 LYS A N 1
ATOM 674 C CA . LYS A 1 89 ? -11.255 -8.944 -9.021 1.00 68.19 89 LYS A CA 1
ATOM 675 C C . LYS A 1 89 ? -10.739 -9.611 -10.278 1.00 68.19 89 LYS A C 1
ATOM 677 O O . LYS A 1 89 ? -10.173 -8.950 -11.142 1.00 68.19 89 LYS A O 1
ATOM 682 N N . LEU A 1 90 ? -10.859 -10.925 -10.353 1.00 57.75 90 LEU A N 1
ATOM 683 C CA . LEU A 1 90 ? -10.371 -11.616 -11.527 1.00 57.75 90 LEU A CA 1
ATOM 684 C C . LEU A 1 90 ? -11.453 -11.549 -12.573 1.00 57.75 90 LEU A C 1
ATOM 686 O O . LEU A 1 90 ? -12.513 -12.151 -12.432 1.00 57.75 90 LEU A O 1
ATOM 690 N N . THR A 1 91 ? -11.133 -10.877 -13.659 1.00 55.81 91 THR A N 1
ATOM 691 C CA . THR A 1 91 ? -11.776 -11.175 -14.928 1.00 55.81 91 THR A CA 1
ATOM 692 C C . THR A 1 91 ? -11.417 -12.592 -15.421 1.00 55.81 91 THR A C 1
ATOM 694 O O . THR A 1 91 ? -12.013 -13.043 -16.390 1.00 55.81 91 THR A O 1
ATOM 697 N N . HIS A 1 92 ? -10.538 -13.343 -14.727 1.00 46.41 92 HIS A N 1
ATOM 698 C CA . HIS A 1 92 ? -10.423 -14.808 -14.815 1.00 46.41 92 HIS A CA 1
ATOM 699 C C . HIS A 1 92 ? -9.686 -15.424 -13.588 1.00 46.41 92 HIS A C 1
ATOM 701 O O . HIS A 1 92 ? -8.496 -15.186 -13.410 1.00 46.41 92 HIS A O 1
ATOM 707 N N . SER A 1 93 ? -10.420 -16.162 -12.734 1.00 45.62 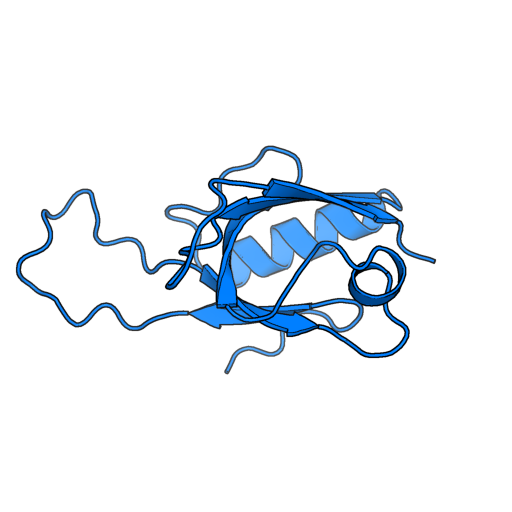93 SER A N 1
ATOM 708 C CA . SER A 1 93 ? -9.994 -17.198 -11.744 1.00 45.62 93 SER A CA 1
ATOM 709 C C . SER A 1 93 ? -8.804 -16.960 -10.770 1.00 45.62 93 SER A C 1
ATOM 711 O O . SER A 1 93 ? -7.668 -17.115 -11.190 1.00 45.62 93 SER A O 1
ATOM 713 N N . ASP A 1 94 ? -9.075 -16.648 -9.482 1.00 45.81 94 ASP A N 1
ATOM 714 C CA . ASP A 1 94 ? -8.260 -16.789 -8.233 1.00 45.81 94 ASP A CA 1
ATOM 715 C C . ASP A 1 94 ? -8.622 -15.786 -7.089 1.00 45.81 94 ASP A C 1
ATOM 717 O O . ASP A 1 94 ? -8.130 -14.649 -7.053 1.00 45.81 94 ASP A O 1
ATOM 721 N N . PRO A 1 95 ? -9.478 -16.150 -6.114 1.00 50.22 95 PRO A N 1
ATOM 722 C CA . PRO A 1 95 ? -9.972 -15.213 -5.101 1.00 50.22 95 PRO A CA 1
ATOM 723 C C . PRO A 1 95 ? -8.903 -14.815 -4.055 1.00 50.22 95 PRO A C 1
ATOM 725 O O . PRO A 1 95 ? -8.156 -15.657 -3.580 1.00 50.22 95 PRO A O 1
ATOM 728 N N . PHE A 1 96 ? -8.884 -13.519 -3.695 1.00 54.09 96 PHE A N 1
ATOM 729 C CA . PHE A 1 96 ? -8.221 -12.851 -2.546 1.00 54.09 96 PHE A CA 1
ATOM 730 C C . PHE A 1 96 ? -6.784 -13.276 -2.176 1.00 54.09 96 PHE A C 1
ATOM 732 O O . PHE A 1 96 ? -6.544 -14.360 -1.654 1.00 54.09 96 PHE A O 1
ATOM 739 N N . ARG A 1 97 ? -5.814 -12.358 -2.317 1.00 59.06 97 ARG A N 1
ATOM 740 C CA . ARG A 1 97 ? -4.411 -12.596 -1.932 1.00 59.06 97 ARG A CA 1
ATOM 741 C C . ARG A 1 97 ? -3.930 -11.543 -0.939 1.00 59.06 97 ARG A C 1
ATOM 743 O O . ARG A 1 97 ? -4.087 -10.351 -1.168 1.00 59.06 97 ARG A O 1
ATOM 750 N N . VAL A 1 98 ? -3.311 -11.992 0.149 1.00 55.66 98 VAL A N 1
ATOM 751 C CA . VAL A 1 98 ? -2.594 -11.122 1.0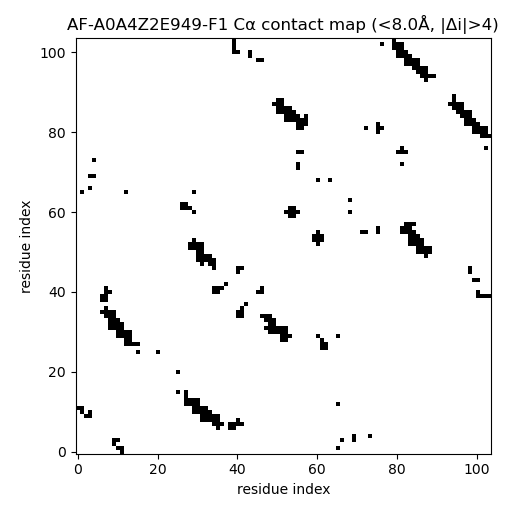92 1.00 55.66 98 VAL A CA 1
ATOM 752 C C . VAL A 1 98 ? -1.133 -11.041 0.655 1.00 55.66 98 VAL A C 1
ATOM 754 O O . VAL A 1 98 ? -0.522 -12.067 0.337 1.00 55.66 98 VAL A O 1
ATOM 757 N N . SER A 1 99 ? -0.576 -9.832 0.635 1.00 63.88 99 SER A N 1
ATOM 758 C CA . SER A 1 99 ? 0.803 -9.576 0.212 1.00 63.88 99 SER A CA 1
ATOM 759 C C . SER A 1 99 ? 1.559 -8.828 1.307 1.00 63.88 99 SER A C 1
ATOM 761 O O . SER A 1 99 ? 1.030 -7.907 1.926 1.00 63.88 99 SER A O 1
ATOM 763 N N . TYR A 1 100 ? 2.814 -9.205 1.534 1.00 58.94 100 TYR A N 1
ATOM 764 C CA . TYR A 1 100 ? 3.688 -8.608 2.544 1.00 58.94 100 TYR A CA 1
ATOM 765 C C . TYR A 1 100 ? 4.954 -8.123 1.847 1.00 58.94 100 TYR A C 1
ATOM 767 O O . TYR A 1 100 ? 5.541 -8.882 1.091 1.00 58.94 100 TYR A O 1
ATOM 775 N N . PHE A 1 101 ? 5.418 -6.907 2.096 1.00 69.38 101 PHE A N 1
ATOM 776 C CA . PHE A 1 101 ? 6.671 -6.440 1.497 1.00 69.38 101 PHE A CA 1
ATOM 777 C C . PHE A 1 101 ? 7.508 -5.665 2.500 1.00 69.38 101 PHE A C 1
ATOM 779 O O . PHE A 1 101 ? 6.986 -4.970 3.369 1.00 69.38 101 PHE A O 1
ATOM 786 N N . THR A 1 102 ? 8.825 -5.801 2.379 1.00 45.91 102 THR A N 1
ATOM 787 C CA . THR A 1 102 ? 9.807 -5.145 3.241 1.00 45.91 102 THR A CA 1
ATOM 788 C C . THR A 1 102 ? 10.451 -3.973 2.514 1.00 45.91 102 THR A C 1
ATOM 790 O O . THR A 1 102 ? 10.886 -4.094 1.367 1.00 45.91 102 THR A O 1
ATOM 793 N N . LYS A 1 103 ? 10.506 -2.815 3.174 1.00 49.41 103 LYS A N 1
ATOM 794 C CA . LYS A 1 103 ? 11.259 -1.659 2.687 1.00 49.41 103 LYS A CA 1
ATOM 795 C C . LYS A 1 103 ? 12.755 -1.999 2.780 1.00 49.41 103 LYS A C 1
ATOM 797 O O . LYS A 1 103 ? 13.209 -2.417 3.841 1.00 49.41 103 LYS A O 1
ATOM 802 N N . LYS A 1 104 ? 13.500 -1.839 1.681 1.00 48.47 104 LYS A N 1
ATOM 803 C CA . LYS A 1 104 ? 14.966 -1.712 1.733 1.00 48.47 104 LYS A CA 1
ATOM 804 C C . LYS A 1 104 ? 15.340 -0.246 1.857 1.00 48.47 104 LYS A C 1
ATOM 806 O O . LYS A 1 104 ? 14.627 0.572 1.230 1.00 48.47 104 LYS A O 1
#

InterPro domains:
  IPR001478 PDZ domain [PS50106] (30-88)
  IPR001478 PDZ domain [SM00228] (5-90)
  IPR036034 PDZ superfamily [G3DSA:2.30.42.10] (12-95)
  IPR036034 PDZ superfamily [SSF50156] (27-89)
  IPR041489 PDZ domain 6 [PF17820] (32-88)

Radius of gyration: 13.55 Å; Cα contacts (8 Å, |Δi|>4): 187; chains: 1; bounding box: 43×29×26 Å

Solvent-accessible surface area (backbone atoms only — not comparable to full-atom values): 6152 Å² total; per-residue (Å²): 136,74,88,56,68,89,65,30,55,38,66,38,76,52,84,80,80,64,82,85,58,58,82,94,60,73,51,62,57,40,25,30,62,36,68,30,83,96,11,35,41,48,76,57,57,75,70,52,58,66,26,29,54,45,23,52,72,82,44,66,44,78,78,51,54,72,67,54,48,42,50,49,51,55,55,34,51,71,72,40,40,40,41,37,37,32,39,46,81,56,96,69,85,71,83,62,54,76,42,68,32,48,61,128

Organism: NCBI:txid230148

Nearest PDB structures (foldseek):
  2q9v-assembly1_A  TM=8.681E-01  e=4.546E-05  Homo sapiens
  1rzx-assembly1_A  TM=7.303E-01  e=1.261E-03  Drosophila melanogaster
  1nf3-assembly1_C  TM=6.976E-01  e=8.037E-04  Mus musculus
  1uhp-assembly1_A  TM=6.572E-01  e=6.105E-03  Homo sapiens
  2lc6-assembly1_A  TM=6.806E-01  e=1.200E-02  Drosophila melanogaster

Foldseek 3Di:
DDPQDDDWFDKDWDPPPPPVDPPVQPFTWIWGQQTDPPHQNVVQVPDDGGWTWQDKPNHGCGPPDPVVVSVSVVVCLVVQKIKTWTFRPDPDDDGTDTTMTGGD

Mean predicted aligned error: 9.08 Å

pLDDT: mean 72.77, std 15.67, range [33.41, 91.81]